Protein 1IQZ (pdb70)

Foldseek 3Di:
DKWKAFQQVQAPLPPPLCVLQVQFWDADPVSRITGPVPRRQRADHDPPVRVVSLVVSCVPRPRNRMDMDPHGPRRPNPSPD

Organism: Bacillus thermoproteolyticus (NCBI:txid1427)

Structure (mmCIF, N/CA/C/O backbone):
data_1IQZ
#
_entry.id   1IQZ
#
_cell.length_a   69.700
_cell.length_b   37.450
_cell.length_c   32.560
_cell.angle_alpha   90.00
_cell.angle_beta   105.70
_cell.angle_gamma   90.00
#
_symmetry.space_group_name_H-M   'C 1 2 1'
#
loop_
_entity.id
_entity.type
_entity.pdbx_description
1 polymer Ferredoxin
2 non-polymer 'SULFATE ION'
3 non-polymer 'IRON/SULFUR CLUSTER'
4 water water
#
loop_
_atom_site.group_PDB
_atom_site.id
_atom_site.type_symbol
_atom_site.label_atom_id
_atom_site.label_alt_id
_atom_site.label_comp_id
_atom_site.label_asym_id
_atom_site.label_entity_id
_atom_site.label_seq_id
_atom_site.pdbx_PDB_ins_code
_atom_site.Cartn_x
_atom_site.Cartn_y
_atom_site.Cartn_z
_atom_site.occupancy
_atom_site.B_iso_or_equiv
_atom_site.auth_seq_id
_atom_site.auth_comp_id
_atom_site.auth_asym_id
_atom_site.auth_atom_id
_atom_site.pdbx_PDB_model_num
ATOM 1 N N . PRO A 1 1 ? 50.587 5.906 -11.372 1.00 15.70 1 PRO A N 1
ATOM 2 C CA . PRO A 1 1 ? 50.112 7.203 -11.839 1.00 11.87 1 PRO A CA 1
ATOM 3 C C . PRO A 1 1 ? 50.262 8.187 -10.717 1.00 8.54 1 PRO A C 1
ATOM 4 O O . PRO A 1 1 ? 50.552 7.910 -9.574 1.00 11.90 1 PRO A O 1
ATOM 8 N N . LYS A 1 2 ? 50.001 9.457 -11.127 1.00 7.77 2 LYS A N 1
ATOM 9 C CA . LYS A 1 2 ? 49.978 10.562 -10.204 1.00 5.83 2 LYS A CA 1
ATOM 10 C C . LYS A 1 2 ? 48.741 11.407 -10.397 1.00 4.84 2 LYS A C 1
ATOM 11 O O . LYS A 1 2 ? 48.239 11.590 -11.490 1.00 6.59 2 LYS A O 1
ATOM 17 N N . TYR A 1 3 ? 48.212 11.889 -9.258 1.00 4.41 3 TYR A N 1
ATOM 18 C CA . TYR A 1 3 ? 47.059 12.765 -9.168 1.00 4.13 3 TYR A CA 1
ATOM 19 C C . TYR A 1 3 ? 47.468 13.966 -8.309 1.00 3.92 3 TYR A C 1
ATOM 20 O O . TYR A 1 3 ? 48.307 13.843 -7.427 1.00 4.39 3 TYR A O 1
ATOM 29 N N . THR A 1 4 ? 46.821 15.113 -8.558 1.00 3.90 4 THR A N 1
ATOM 30 C CA . THR A 1 4 ? 47.154 16.303 -7.782 1.00 3.82 4 THR A CA 1
ATOM 31 C C . THR A 1 4 ? 45.868 17.124 -7.595 1.00 3.74 4 THR A C 1
ATOM 32 O O . THR A 1 4 ? 44.915 17.003 -8.370 1.00 4.39 4 THR A O 1
ATOM 36 N N . ILE A 1 5 ? 45.891 17.968 -6.558 1.00 3.83 5 ILE A N 1
ATOM 37 C CA . ILE A 1 5 ? 44.713 18.750 -6.128 1.00 3.98 5 ILE A CA 1
ATOM 38 C C . ILE A 1 5 ? 45.239 19.878 -5.248 1.00 4.02 5 ILE A C 1
ATOM 39 O O . ILE A 1 5 ? 46.294 19.731 -4.602 1.00 4.69 5 ILE A O 1
ATOM 44 N N . VAL A 1 6 ? 44.495 20.984 -5.187 1.00 4.18 6 VAL A N 1
ATOM 45 C CA . VAL A 1 6 ? 44.810 22.100 -4.266 1.00 4.47 6 VAL A CA 1
ATOM 46 C C . VAL A 1 6 ? 43.862 22.057 -3.080 1.00 4.70 6 VAL A C 1
ATOM 47 O O . VAL A 1 6 ? 42.623 22.027 -3.249 1.00 5.46 6 VAL A O 1
ATOM 51 N N . ASP A 1 7 ? 44.403 22.146 -1.865 1.00 4.87 7 ASP A N 1
ATOM 52 C CA . ASP A 1 7 ? 43.616 22.441 -0.671 1.00 5.21 7 ASP A CA 1
ATOM 53 C C . ASP A 1 7 ? 43.338 23.924 -0.641 1.00 5.39 7 ASP A C 1
ATOM 54 O O . ASP A 1 7 ? 44.160 24.733 -0.260 1.00 6.03 7 ASP A O 1
ATOM 59 N N . LYS A 1 8 ? 42.130 24.301 -1.123 1.00 6.33 8 LYS A N 1
ATOM 60 C CA . LYS A 1 8 ? 41.766 25.709 -1.230 1.00 7.17 8 LYS A CA 1
ATOM 61 C C . LYS A 1 8 ? 41.658 26.358 0.124 1.00 7.84 8 LYS A C 1
ATOM 62 O O . LYS A 1 8 ? 41.684 27.595 0.190 1.00 11.27 8 LYS A O 1
ATOM 68 N N . GLU A 1 9 ? 41.506 25.610 1.214 1.00 7.51 9 GLU A N 1
ATOM 69 C CA . GLU A 1 9 ? 41.406 26.166 2.526 1.00 8.93 9 GLU A CA 1
ATOM 70 C C . GLU A 1 9 ? 42.724 26.737 3.038 1.00 8.99 9 GLU A C 1
ATOM 71 O O . GLU A 1 9 ? 42.717 27.550 3.981 1.00 14.23 9 GLU A O 1
ATOM 77 N N . THR A 1 10 ? 43.859 26.261 2.542 1.00 6.90 10 THR A N 1
ATOM 78 C CA . THR A 1 10 ? 45.166 26.738 2.990 1.00 7.07 10 THR A CA 1
ATOM 79 C C . THR A 1 10 ? 45.919 27.567 1.965 1.00 6.39 10 THR A C 1
ATOM 80 O O . THR A 1 10 ? 46.924 28.209 2.296 1.00 7.72 10 THR A O 1
ATOM 84 N N . CYS A 1 11 ? 45.500 27.555 0.703 1.00 6.15 11 CYS A N 1
ATOM 85 C CA . CYS A 1 11 ? 46.186 28.341 -0.319 1.00 5.48 11 CYS A CA 1
ATOM 86 C C . CYS A 1 11 ? 46.171 29.825 0.058 1.00 5.76 11 CYS A C 1
ATOM 87 O O . CYS A 1 11 ? 45.146 30.365 0.431 1.00 8.00 11 CYS A O 1
ATOM 90 N N . ILE A 1 12 ? 47.327 30.466 -0.137 1.00 5.45 12 ILE A N 1
ATOM 91 C CA . ILE A 1 12 ? 47.529 31.871 0.142 1.00 6.11 12 ILE A CA 1
ATOM 92 C C . ILE A 1 12 ? 47.644 32.722 -1.117 1.00 6.49 12 ILE A C 1
ATOM 93 O O . ILE A 1 12 ? 47.992 33.904 -1.045 1.00 7.43 12 ILE A O 1
ATOM 98 N N . ALA A 1 13 ? 47.295 32.186 -2.286 1.00 6.29 13 ALA A N 1
ATOM 99 C CA . ALA A 1 13 ? 47.094 32.971 -3.503 1.00 6.98 13 ALA A CA 1
ATOM 100 C C . ALA A 1 13 ? 48.394 33.702 -3.887 1.00 6.67 13 ALA A C 1
ATOM 101 O O . ALA A 1 13 ? 48.401 34.908 -4.145 1.00 9.37 13 ALA A O 1
ATOM 103 N N . CYS A 1 14 ? 49.486 32.961 -3.958 1.00 7.26 14 CYS A N 1
ATOM 104 C CA . CYS A 1 14 ? 50.834 33.498 -4.179 1.00 7.13 14 CYS A CA 1
ATOM 105 C C . CYS A 1 14 ? 51.316 33.492 -5.649 1.00 6.81 14 CYS A C 1
ATOM 106 O O . CYS A 1 14 ? 52.338 34.070 -5.942 1.00 8.13 14 CYS A O 1
ATOM 109 N N . GLY A 1 15 ? 50.549 32.828 -6.526 1.00 7.13 15 GLY A N 1
ATOM 110 C CA . GLY A 1 15 ? 50.890 32.809 -7.936 1.00 7.96 15 GLY A CA 1
ATOM 111 C C . GLY A 1 15 ? 52.078 31.926 -8.359 1.00 7.13 15 GLY A C 1
ATOM 112 O O . GLY A 1 15 ? 52.480 31.925 -9.521 1.00 9.73 15 GLY A O 1
ATOM 113 N N . ALA A 1 16 ? 52.635 31.086 -7.470 1.00 6.02 16 ALA A N 1
ATOM 114 C CA . ALA A 1 16 ? 53.832 30.354 -7.824 1.00 6.07 16 ALA A CA 1
ATOM 115 C C . ALA A 1 16 ? 53.572 29.080 -8.640 1.00 5.33 16 ALA A C 1
ATOM 116 O O . ALA A 1 16 ? 54.360 28.714 -9.493 1.00 6.37 16 ALA A O 1
ATOM 118 N N . CYS A 1 17 ? 52.457 28.401 -8.356 1.00 5.07 17 CYS A N 1
ATOM 119 C CA . CYS A 1 17 ? 52.218 27.082 -8.958 1.00 4.60 17 CYS A CA 1
ATOM 120 C C . CYS A 1 17 ? 51.856 27.175 -10.426 1.00 4.74 17 CYS A C 1
ATOM 121 O O . CYS A 1 17 ? 52.259 26.308 -11.212 1.00 5.42 17 CYS A O 1
ATOM 124 N N . GLY A 1 18 ? 51.074 28.185 -10.819 1.00 5.25 18 GLY A N 1
ATOM 125 C CA . GLY A 1 18 ? 50.761 28.362 -12.240 1.00 5.93 18 GLY A CA 1
ATOM 126 C C . GLY A 1 18 ? 52.003 28.744 -13.056 1.00 6.14 18 GLY A C 1
ATOM 127 O O . GLY A 1 18 ? 52.079 28.497 -14.234 1.00 8.29 18 GLY A O 1
ATOM 128 N N . ALA A 1 19 ? 53.006 29.364 -12.399 1.00 5.45 19 ALA A N 1
ATOM 129 C CA . ALA A 1 19 ? 54.272 29.664 -13.060 1.00 5.95 19 ALA A CA 1
ATOM 130 C C . ALA A 1 19 ? 55.101 28.406 -13.248 1.00 6.01 19 ALA A C 1
ATOM 131 O O . ALA A 1 19 ? 55.771 28.212 -14.262 1.00 6.84 19 ALA A O 1
ATOM 133 N N . ALA A 1 20 ? 55.126 27.531 -12.228 1.00 5.34 20 ALA A N 1
ATOM 134 C CA . ALA A 1 20 ? 55.881 26.287 -12.262 1.00 6.00 20 ALA A CA 1
ATOM 135 C C . ALA A 1 20 ? 55.277 25.252 -13.206 1.00 5.80 20 ALA A C 1
ATOM 136 O O . ALA A 1 20 ? 55.991 24.445 -13.804 1.00 6.69 20 ALA A O 1
ATOM 138 N N . ALA A 1 21 ? 53.924 25.260 -13.285 1.00 5.49 21 ALA A N 1
ATOM 139 C CA . ALA A 1 21 ? 53.212 24.204 -13.983 1.00 5.31 21 ALA A CA 1
ATOM 140 C C . ALA A 1 21 ? 51.921 24.775 -14.583 1.00 5.17 21 ALA A C 1
ATOM 141 O O . ALA A 1 21 ? 50.804 24.465 -14.156 1.00 5.19 21 ALA A O 1
ATOM 143 N N . PRO A 1 22 ? 52.067 25.641 -15.606 1.00 5.90 22 PRO A N 1
ATOM 144 C CA . PRO A 1 22 ? 50.907 26.339 -16.147 1.00 6.82 22 PRO A CA 1
ATOM 145 C C . PRO A 1 22 ? 49.843 25.425 -16.763 1.00 6.34 22 PRO A C 1
ATOM 146 O O . PRO A 1 22 ? 48.703 25.823 -16.914 1.00 7.59 22 PRO A O 1
ATOM 150 N N . ASP A 1 23 ? 50.234 24.219 -17.169 1.00 6.00 23 ASP A N 1
ATOM 151 C CA . ASP A 1 23 ? 49.289 23.272 -17.757 1.00 6.21 23 ASP A CA 1
ATOM 152 C C . ASP A 1 23 ? 48.519 22.468 -16.723 1.00 6.01 23 ASP A C 1
ATOM 153 O O . ASP A 1 23 ? 47.660 21.659 -17.104 1.00 7.34 23 ASP A O 1
ATOM 158 N N . ILE A 1 24 ? 48.807 22.684 -15.429 1.00 5.31 24 ILE A N 1
ATOM 159 C CA . ILE A 1 24 ? 48.185 21.957 -14.354 1.00 4.75 24 ILE A CA 1
ATOM 160 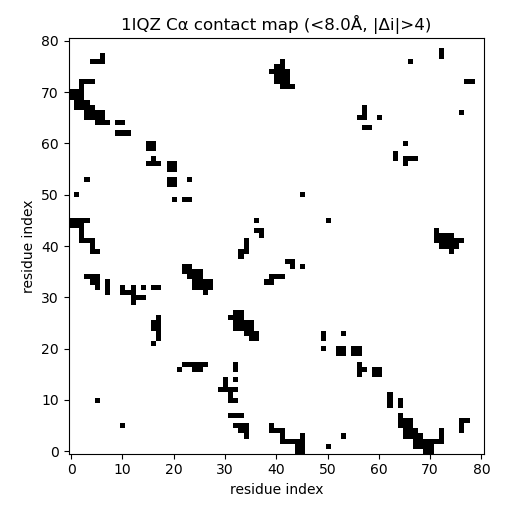C C . ILE A 1 24 ? 47.377 22.849 -13.409 1.00 4.78 24 ILE A C 1
ATOM 161 O O . ILE A 1 24 ? 46.285 22.451 -12.969 1.00 5.20 24 ILE A O 1
ATOM 166 N N . TYR A 1 25 ? 47.948 24.031 -13.030 1.00 4.81 25 TYR A N 1
ATOM 167 C CA . TYR A 1 25 ? 47.313 24.875 -12.036 1.00 5.05 25 TYR A CA 1
ATOM 168 C C . TYR A 1 25 ? 46.933 26.236 -12.627 1.00 5.46 25 TYR A C 1
ATOM 169 O O . TYR A 1 25 ? 47.737 26.816 -13.360 1.00 6.84 25 TYR A O 1
ATOM 178 N N . ASP A 1 26 ? 45.761 26.720 -12.262 1.00 5.54 26 ASP A N 1
ATOM 179 C CA . ASP A 1 26 ? 45.362 28.109 -12.549 1.00 6.14 26 ASP A CA 1
ATOM 180 C C . ASP A 1 26 ? 44.632 28.606 -11.314 1.00 5.65 26 ASP A C 1
ATOM 181 O O . ASP A 1 26 ? 44.738 28.011 -10.248 1.00 6.71 26 ASP A O 1
ATOM 189 N N . TYR A 1 27 ? 43.895 29.748 -11.444 1.00 7.31 27 TYR A N 1
ATOM 190 C CA . TYR A 1 27 ? 43.380 30.407 -10.283 1.00 7.29 27 TYR A CA 1
ATOM 191 C C . TYR A 1 27 ? 41.937 30.877 -10.491 1.00 7.39 27 TYR A C 1
ATOM 192 O O . TYR A 1 27 ? 41.548 31.193 -11.606 1.00 9.48 27 TYR A O 1
ATOM 201 N N . ASP A 1 28 ? 41.175 30.912 -9.384 1.00 8.16 28 ASP A N 1
ATOM 202 C CA . ASP A 1 28 ? 39.875 31.568 -9.436 1.00 11.23 28 ASP A CA 1
ATOM 203 C C . ASP A 1 28 ? 40.035 33.084 -9.385 1.00 12.95 28 ASP A C 1
ATOM 204 O O . ASP A 1 28 ? 41.147 33.601 -9.360 1.00 13.61 28 ASP A O 1
ATOM 213 N N . GLU A 1 29 ? 38.939 33.845 -9.370 1.00 18.17 29 GLU A N 1
ATOM 214 C CA . GLU A 1 29 ? 38.987 35.297 -9.460 1.00 21.86 29 GLU A CA 1
ATOM 215 C C . GLU A 1 29 ? 39.673 35.882 -8.230 1.00 24.85 29 GLU A C 1
ATOM 216 O O . GLU A 1 29 ? 40.035 37.069 -8.366 1.00 29.36 29 GLU A O 1
ATOM 222 N N . ASP A 1 30 ? 39.766 35.197 -7.118 1.00 22.58 30 ASP A N 1
ATOM 223 C CA . ASP A 1 30 ? 40.418 35.662 -5.895 1.00 22.07 30 ASP A CA 1
ATOM 224 C C . ASP A 1 30 ? 41.866 35.178 -5.778 1.00 17.03 30 ASP A C 1
ATOM 225 O O . ASP A 1 30 ? 42.515 35.446 -4.777 1.00 19.85 30 ASP A O 1
ATOM 230 N N . GLY A 1 31 ? 42.349 34.523 -6.828 1.00 12.80 31 GLY A N 1
ATOM 231 C CA . GLY A 1 31 ? 43.725 34.058 -6.846 1.00 11.83 31 GLY A CA 1
ATOM 232 C C . GLY A 1 31 ? 44.001 32.717 -6.180 1.00 7.48 31 GLY A C 1
ATOM 233 O O . GLY A 1 31 ? 45.127 32.279 -6.072 1.00 8.48 31 GLY A O 1
ATOM 234 N N . ILE A 1 32 ? 42.886 32.055 -5.729 1.00 8.27 32 ILE A N 1
ATOM 235 C CA . ILE A 1 32 ? 43.046 30.760 -5.095 1.00 6.79 32 ILE A CA 1
ATOM 236 C C . ILE A 1 32 ? 43.271 29.717 -6.197 1.00 5.93 32 ILE A C 1
ATOM 237 O O . ILE A 1 32 ? 42.524 29.650 -7.177 1.00 7.10 32 ILE A O 1
ATOM 242 N N . ALA A 1 33 ? 44.326 28.908 -6.069 1.00 5.68 33 ALA A N 1
ATOM 243 C CA . ALA A 1 33 ? 44.678 27.943 -7.086 1.00 5.27 33 ALA A CA 1
ATOM 244 C C . ALA A 1 33 ? 43.741 26.759 -7.119 1.00 5.40 33 ALA A C 1
ATOM 245 O O . ALA A 1 33 ? 43.076 26.396 -6.126 1.00 5.94 33 ALA A O 1
ATOM 247 N N . TYR A 1 34 ? 43.726 26.112 -8.299 1.00 5.27 34 TYR A N 1
ATOM 248 C CA . TYR A 1 34 ? 43.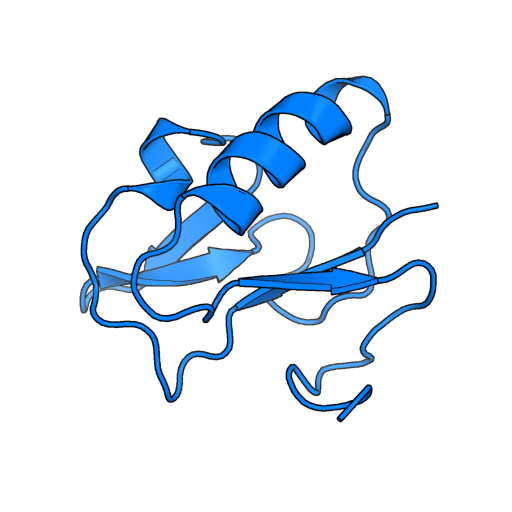021 24.895 -8.502 1.00 5.14 34 TYR A CA 1
ATOM 249 C C . TYR A 1 34 ? 43.635 24.133 -9.663 1.00 4.94 34 TYR A C 1
ATOM 250 O O . TYR A 1 34 ? 44.320 24.729 -10.514 1.00 5.39 34 TYR A O 1
ATOM 259 N N . VAL A 1 35 ? 43.363 22.831 -9.711 1.00 4.37 35 VAL A N 1
ATOM 260 C CA . VAL A 1 35 ? 43.916 21.994 -10.791 1.00 4.34 35 VAL A CA 1
ATOM 261 C C . VAL A 1 35 ? 42.940 22.002 -11.970 1.00 4.52 35 VAL A C 1
ATOM 262 O O . VAL A 1 35 ? 41.788 21.565 -11.918 1.00 5.06 35 VAL A O 1
ATOM 266 N N . THR A 1 36 ? 43.454 22.489 -13.124 1.00 5.10 36 THR A N 1
ATOM 267 C CA . THR A 1 36 ? 42.649 22.606 -14.327 1.00 5.71 36 THR A CA 1
ATOM 268 C C . THR A 1 36 ? 42.414 21.305 -15.035 1.00 5.42 36 THR A C 1
ATOM 269 O O . THR A 1 36 ? 41.515 21.160 -15.865 1.00 6.31 36 THR A O 1
ATOM 273 N N . LEU A 1 37 ? 43.249 20.257 -14.747 1.00 4.91 37 LEU A N 1
ATOM 274 C CA . LEU A 1 37 ? 43.076 18.970 -15.385 1.00 5.18 37 LEU A CA 1
ATOM 275 C C . LEU A 1 37 ? 41.705 18.364 -15.151 1.00 4.71 37 LEU A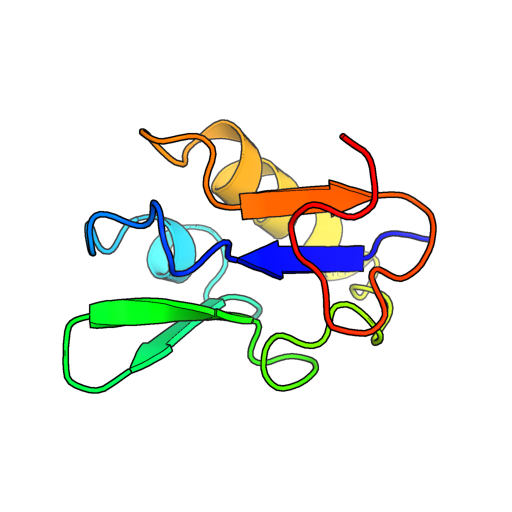 C 1
ATOM 276 O O . LEU A 1 37 ? 41.213 17.589 -15.962 1.00 5.25 37 LEU A O 1
ATOM 281 N N . ASP A 1 38 ? 41.091 18.698 -13.986 1.00 4.96 38 ASP A N 1
ATOM 282 C CA . ASP A 1 38 ? 39.908 17.958 -13.492 1.00 4.80 38 ASP A CA 1
ATOM 283 C C . ASP A 1 38 ? 39.079 18.814 -12.547 1.00 4.80 38 ASP A C 1
ATOM 284 O O . ASP A 1 38 ? 38.358 18.253 -11.710 1.00 5.30 38 ASP A O 1
ATOM 289 N N . ASP A 1 39 ? 39.146 20.117 -12.682 1.00 5.18 39 ASP A N 1
ATOM 290 C CA . ASP A 1 39 ? 38.334 21.015 -11.835 1.00 5.69 39 ASP A CA 1
ATOM 291 C C . ASP A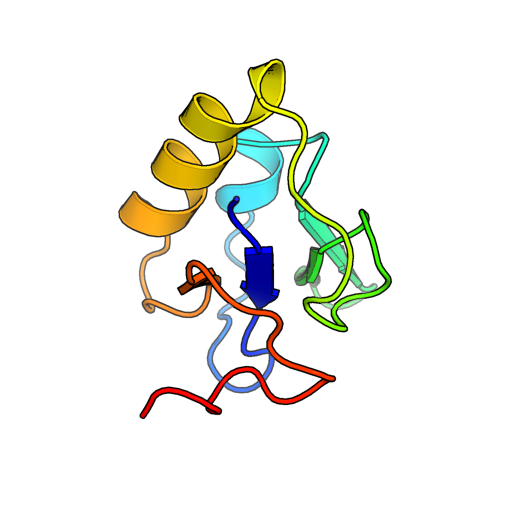 1 39 ? 38.568 20.730 -10.338 1.00 5.22 39 ASP A C 1
ATOM 292 O O . ASP A 1 39 ? 37.623 20.762 -9.542 1.00 5.86 39 ASP A O 1
ATOM 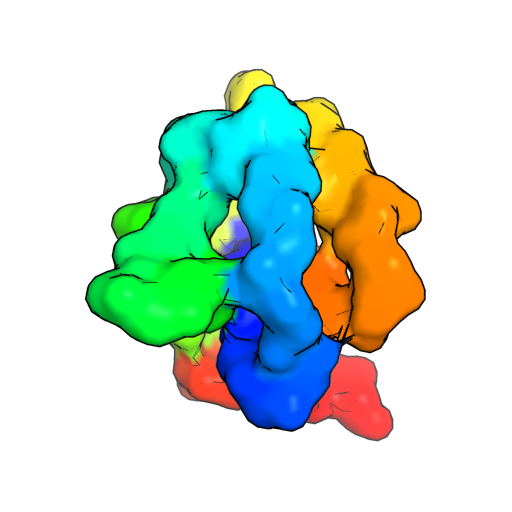297 N N . ASN A 1 40 ? 39.826 20.489 -9.986 1.00 4.65 40 ASN A N 1
ATOM 298 C CA . ASN A 1 40 ? 40.206 20.334 -8.600 1.00 4.92 40 ASN A CA 1
ATOM 299 C C . ASN A 1 40 ? 39.557 19.140 -7.927 1.00 4.94 40 ASN A C 1
ATOM 300 O O . ASN A 1 40 ? 39.368 19.139 -6.710 1.00 6.45 40 ASN A O 1
ATOM 305 N N . GLN A 1 41 ? 39.276 18.061 -8.680 1.00 4.84 41 GLN A N 1
ATOM 306 C CA . GLN A 1 41 ? 38.699 16.861 -8.111 1.00 5.14 41 GLN A CA 1
ATOM 307 C C . GLN A 1 41 ? 39.755 15.753 -7.816 1.00 5.17 41 GLN A C 1
ATOM 308 O O . GLN A 1 41 ? 39.414 14.765 -7.179 1.00 6.03 41 GLN A O 1
ATOM 314 N N . GLY A 1 42 ? 40.974 15.911 -8.328 1.00 4.66 42 GLY A N 1
ATOM 315 C CA . GLY A 1 42 ? 42.005 14.904 -8.072 1.00 5.24 42 GLY A CA 1
ATOM 316 C C . GLY A 1 42 ? 41.679 13.538 -8.668 1.00 4.87 42 GLY A C 1
ATOM 317 O O . GLY A 1 42 ? 41.957 12.514 -8.031 1.00 6.14 42 GLY A O 1
ATOM 318 N N . ILE A 1 43 ? 41.119 13.546 -9.888 1.00 4.71 43 ILE A N 1
ATOM 319 C CA . ILE A 1 43 ? 40.687 12.317 -10.548 1.00 4.98 43 ILE A CA 1
ATOM 320 C C . ILE A 1 43 ? 41.317 12.059 -11.910 1.00 5.28 43 ILE A C 1
ATOM 321 O O . ILE A 1 43 ? 41.201 10.931 -12.400 1.00 6.89 43 ILE A O 1
ATOM 326 N N . VAL A 1 44 ? 41.953 13.054 -12.543 1.00 4.86 44 VAL A N 1
ATOM 327 C CA . VAL A 1 44 ? 42.604 12.840 -13.848 1.00 5.04 44 VAL A CA 1
ATOM 328 C C . VAL A 1 44 ? 44.099 12.601 -13.594 1.00 4.99 44 VAL A C 1
ATOM 329 O O . VAL A 1 44 ? 44.786 13.353 -12.945 1.00 5.89 44 VAL A O 1
ATOM 333 N N . GLU A 1 45 ? 44.585 11.501 -14.170 1.00 5.51 45 GLU A N 1
ATOM 334 C CA . GLU A 1 45 ? 46.035 11.174 -14.048 1.00 6.49 45 GLU A CA 1
ATOM 335 C C . GLU A 1 45 ? 46.844 12.252 -14.737 1.00 6.03 45 GLU A C 1
ATOM 336 O O . GLU A 1 45 ? 46.574 12.671 -15.881 1.00 7.76 45 GLU A O 1
ATOM 347 N N . VAL A 1 46 ? 47.878 12.756 -14.054 1.00 5.42 46 VAL A N 1
ATOM 348 C CA . VAL A 1 46 ? 48.718 13.769 -14.640 1.00 5.26 46 VAL A CA 1
ATOM 349 C C . VAL A 1 46 ? 49.513 13.191 -15.803 1.00 5.20 46 VAL A C 1
ATOM 350 O O . VAL A 1 46 ? 50.157 12.132 -15.636 1.00 6.20 46 VAL A O 1
ATOM 354 N N . PRO A 1 47 ? 49.489 13.775 -16.988 1.00 5.27 47 PRO A N 1
ATOM 355 C CA . PRO A 1 47 ? 50.293 13.255 -18.109 1.00 6.10 47 PRO A CA 1
ATOM 356 C C . PRO A 1 47 ? 51.743 13.076 -17.690 1.00 5.42 47 PRO A C 1
ATOM 357 O O . PRO A 1 47 ? 52.328 13.936 -17.023 1.00 5.47 47 PRO A O 1
ATOM 361 N N . ASP A 1 48 ? 52.369 11.973 -18.148 1.00 6.09 48 ASP A N 1
ATOM 362 C CA . ASP A 1 48 ? 53.770 11.708 -17.784 1.00 5.76 48 ASP A CA 1
ATOM 363 C C . ASP A 1 48 ? 54.673 12.903 -18.046 1.00 5.24 48 ASP A C 1
ATOM 364 O O . ASP A 1 48 ? 55.569 13.201 -17.232 1.00 5.66 48 ASP A O 1
ATOM 369 N N . ILE A 1 49 ? 54.490 13.571 -19.200 1.00 5.69 49 ILE A N 1
ATOM 370 C CA . ILE A 1 49 ? 55.362 14.647 -19.597 1.00 6.41 49 ILE A CA 1
ATOM 371 C C . ILE A 1 49 ? 55.225 15.873 -18.656 1.00 5.54 49 ILE A C 1
ATOM 372 O O . ILE A 1 49 ? 56.132 16.752 -18.706 1.00 6.97 49 ILE A O 1
ATOM 377 N N . LEU A 1 50 ? 54.167 15.931 -17.864 1.00 5.10 50 LEU A N 1
ATOM 378 C CA . LEU A 1 50 ? 53.921 17.043 -16.926 1.00 5.19 50 LEU A CA 1
ATOM 379 C C . LEU A 1 50 ? 54.297 16.728 -15.476 1.00 5.21 50 LEU A C 1
ATOM 380 O O . LEU A 1 50 ? 54.165 17.604 -14.613 1.00 5.40 50 LEU A O 1
ATOM 385 N N . ILE A 1 51 ? 54.757 15.514 -15.192 1.00 5.02 51 ILE A N 1
ATOM 386 C CA . ILE A 1 51 ? 55.042 15.140 -13.804 1.00 5.07 51 ILE A CA 1
ATOM 387 C C . ILE A 1 51 ? 56.145 15.993 -13.216 1.00 5.44 51 ILE A C 1
ATOM 388 O O . ILE A 1 51 ? 56.072 16.387 -12.037 1.00 5.29 51 ILE A O 1
ATOM 393 N N . ASP A 1 52 ? 57.211 16.301 -13.986 1.00 5.62 52 ASP A N 1
ATOM 394 C CA . ASP A 1 52 ? 58.287 17.086 -13.411 1.00 6.09 52 ASP A CA 1
ATOM 395 C C . ASP A 1 52 ? 57.779 18.494 -13.038 1.00 5.54 52 ASP A C 1
ATOM 396 O O . ASP A 1 52 ? 58.128 19.011 -11.964 1.00 6.16 52 ASP A O 1
ATOM 405 N N . ASP A 1 53 ? 56.945 19.123 -13.891 1.00 5.49 53 ASP A N 1
ATOM 406 C CA . ASP A 1 53 ? 56.350 20.420 -13.558 1.00 5.39 53 ASP A CA 1
ATOM 407 C C . ASP A 1 53 ? 55.464 20.305 -12.309 1.00 4.73 53 ASP A C 1
ATOM 408 O O . ASP A 1 53 ? 55.491 21.184 -11.427 1.00 5.12 53 ASP A O 1
ATOM 413 N N . MET A 1 54 ? 54.652 19.233 -12.226 1.00 4.71 54 MET A N 1
ATOM 414 C CA . MET A 1 54 ? 53.840 19.007 -11.048 1.00 4.25 54 MET A CA 1
ATOM 415 C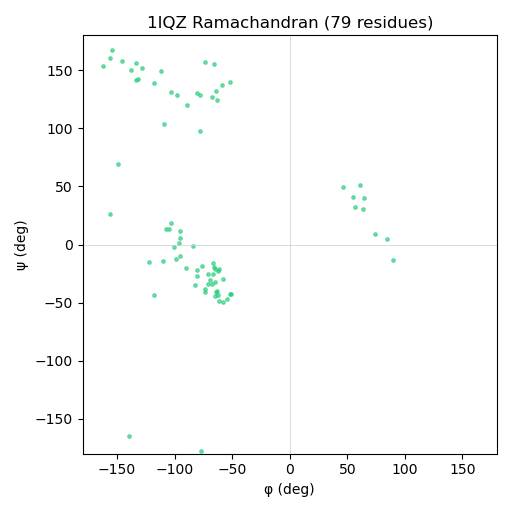 C . MET A 1 54 ? 54.697 18.986 -9.781 1.00 4.33 54 MET A C 1
ATOM 416 O O . MET A 1 54 ? 54.355 19.607 -8.769 1.00 4.51 54 MET A O 1
ATOM 421 N N . MET A 1 55 ? 55.822 18.239 -9.819 1.00 4.94 55 MET A N 1
ATOM 422 C CA . MET A 1 55 ? 56.662 18.158 -8.631 1.00 5.07 55 MET A CA 1
ATOM 423 C C . MET A 1 55 ? 57.314 19.474 -8.312 1.00 4.89 55 MET A C 1
ATOM 424 O O . MET A 1 55 ? 57.488 19.814 -7.120 1.00 5.60 55 MET A O 1
ATOM 429 N N . ASP A 1 56 ? 57.683 20.280 -9.305 1.00 5.29 56 ASP A N 1
ATOM 430 C CA . ASP A 1 56 ? 58.181 21.639 -9.041 1.00 5.51 56 ASP A CA 1
ATOM 431 C C . ASP A 1 56 ? 57.133 22.437 -8.271 1.00 4.90 56 ASP A C 1
ATOM 432 O O . ASP A 1 56 ? 57.449 23.125 -7.302 1.00 5.59 56 ASP A O 1
ATOM 437 N N . ALA A 1 57 ? 55.888 22.424 -8.749 1.00 4.37 57 ALA A N 1
ATOM 438 C CA . ALA A 1 57 ? 54.833 23.210 -8.106 1.00 4.37 57 ALA A CA 1
ATOM 439 C C . ALA A 1 57 ? 54.560 22.690 -6.670 1.00 4.04 57 ALA A C 1
ATOM 440 O O . ALA A 1 57 ? 54.414 23.481 -5.739 1.00 4.62 57 ALA A O 1
ATOM 442 N N . PHE A 1 58 ? 54.487 21.377 -6.540 1.00 4.16 58 PHE A N 1
ATOM 443 C CA . PHE A 1 58 ? 54.212 20.719 -5.255 1.00 4.04 58 PHE A CA 1
ATOM 444 C C . PHE A 1 58 ? 55.313 21.060 -4.250 1.00 4.39 58 PHE A C 1
ATOM 445 O O . PHE A 1 58 ? 55.006 21.440 -3.097 1.00 4.90 58 PHE A O 1
ATOM 453 N N . GLU A 1 59 ? 56.571 20.918 -4.640 1.00 4.58 59 GLU A N 1
ATOM 454 C CA . GLU A 1 59 ? 57.680 21.177 -3.726 1.00 5.45 59 GLU A CA 1
ATOM 455 C C . GLU A 1 59 ? 57.818 22.648 -3.396 1.00 5.24 59 GL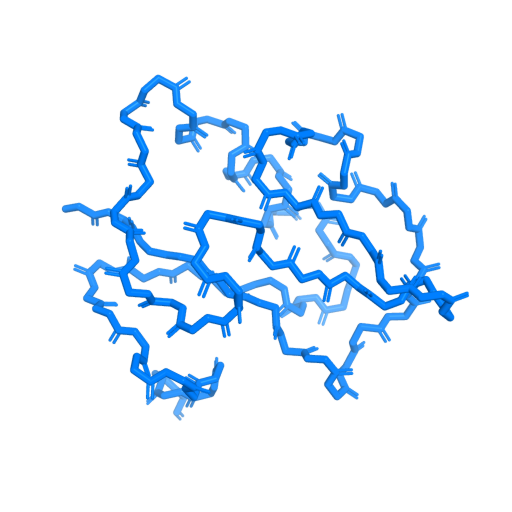U A C 1
ATOM 456 O O . GLU A 1 59 ? 58.262 23.004 -2.285 1.00 7.58 59 GLU A O 1
ATOM 462 N N . GLY A 1 60 ? 57.443 23.512 -4.333 1.00 4.81 60 GLY A N 1
ATOM 463 C CA . GLY A 1 60 ? 57.575 24.951 -4.161 1.00 6.20 60 GLY A CA 1
ATOM 464 C C . GLY A 1 60 ? 56.489 25.594 -3.344 1.00 6.29 60 GLY A C 1
ATOM 465 O O . GLY A 1 60 ? 56.692 26.694 -2.812 1.00 9.80 60 GLY A O 1
ATOM 466 N N . CYS A 1 61 ? 55.319 25.006 -3.206 1.00 4.77 61 CYS A N 1
ATOM 467 C CA . CYS A 1 61 ? 54.173 25.705 -2.637 1.00 4.41 61 CYS A CA 1
ATOM 468 C C . CYS A 1 61 ? 54.488 26.084 -1.169 1.00 4.52 61 CYS A C 1
ATOM 469 O O . CYS A 1 61 ? 54.804 25.197 -0.366 1.00 4.98 61 CYS A O 1
ATOM 472 N N . PRO A 1 62 ? 54.399 27.346 -0.796 1.00 4.61 62 PRO A N 1
ATOM 473 C CA . PRO A 1 62 ? 54.880 27.730 0.533 1.00 4.74 62 PRO A CA 1
ATOM 474 C C . PRO A 1 62 ? 54.075 27.104 1.674 1.00 4.75 62 PRO A C 1
ATOM 475 O O . PRO A 1 62 ? 54.630 26.877 2.750 1.00 5.42 62 PRO A O 1
ATOM 479 N N . THR A 1 63 ? 52.762 26.885 1.459 1.00 4.80 63 THR A N 1
ATOM 480 C CA . THR A 1 63 ? 51.867 26.420 2.507 1.00 5.13 63 THR A CA 1
ATOM 481 C C . THR A 1 63 ? 51.483 24.952 2.366 1.00 5.11 63 THR A C 1
ATOM 482 O O . THR A 1 63 ? 50.570 24.498 3.029 1.00 6.12 63 THR A O 1
ATOM 486 N N . ASP A 1 64 ? 52.202 24.210 1.496 1.00 4.74 64 ASP A N 1
ATOM 487 C CA . ASP A 1 64 ? 51.943 22.778 1.345 1.00 4.95 64 ASP A CA 1
ATOM 488 C C . ASP A 1 64 ? 50.480 22.509 0.962 1.00 5.08 64 ASP A C 1
ATOM 489 O O . ASP A 1 64 ? 49.926 21.444 1.259 1.00 6.21 64 ASP A O 1
ATOM 494 N N . SER A 1 65 ? 49.891 23.432 0.207 1.00 4.47 65 SER A N 1
ATOM 495 C CA . SER A 1 65 ? 48.497 23.333 -0.199 1.00 4.78 65 SER A CA 1
ATOM 496 C C . SER A 1 65 ? 48.290 22.398 -1.390 1.00 4.45 65 SER A C 1
ATOM 497 O O . SER A 1 65 ? 47.188 21.832 -1.558 1.00 5.69 65 SER A O 1
ATOM 500 N N . ILE A 1 66 ? 49.298 22.239 -2.234 1.00 4.01 66 ILE A N 1
ATOM 501 C CA . ILE A 1 66 ? 49.222 21.272 -3.327 1.00 3.91 66 ILE A CA 1
ATOM 502 C C . ILE A 1 66 ? 49.529 19.890 -2.770 1.00 3.99 66 ILE A C 1
ATOM 503 O O . ILE A 1 66 ? 50.511 19.692 -2.047 1.00 4.68 66 ILE A O 1
ATOM 508 N N . LYS A 1 67 ? 48.652 18.943 -3.108 1.00 3.90 67 LYS A N 1
ATOM 509 C CA . LYS A 1 67 ? 48.809 17.567 -2.739 1.00 3.91 67 LYS A CA 1
ATOM 510 C C . LYS A 1 67 ? 49.086 16.734 -3.981 1.00 3.95 67 LYS A C 1
ATOM 511 O O . LYS A 1 67 ? 48.623 17.060 -5.080 1.00 4.26 67 LYS A O 1
ATOM 517 N N . VAL A 1 68 ? 49.856 15.648 -3.792 1.00 3.91 68 VAL A N 1
ATOM 518 C CA . VAL A 1 68 ? 50.180 14.662 -4.838 1.00 3.90 68 VAL A CA 1
ATOM 519 C C . VAL A 1 68 ? 49.975 13.281 -4.224 1.00 3.94 68 VAL A C 1
ATOM 520 O O . VAL A 1 68 ? 50.321 13.041 -3.068 1.00 4.67 68 VAL A O 1
ATOM 524 N N . ALA A 1 69 ? 49.441 12.358 -5.034 1.00 4.10 69 ALA A N 1
ATOM 525 C CA . ALA A 1 69 ? 49.254 11.004 -4.575 1.00 4.13 69 ALA A CA 1
ATOM 526 C C . ALA A 1 69 ? 49.258 10.073 -5.776 1.00 4.54 69 ALA A C 1
ATOM 527 O O . ALA A 1 69 ? 49.122 10.480 -6.936 1.00 5.34 69 ALA A O 1
ATOM 529 N N . ASP A 1 70 ? 49.352 8.776 -5.489 1.00 4.77 70 ASP A N 1
ATOM 530 C CA . ASP A 1 70 ? 49.360 7.719 -6.517 1.00 5.39 70 ASP A CA 1
ATOM 531 C C . ASP A 1 70 ? 47.966 7.120 -6.714 1.00 6.02 70 ASP A C 1
ATOM 532 O O . ASP A 1 70 ? 47.808 6.200 -7.549 1.00 8.24 70 ASP A O 1
ATOM 537 N N . GLU A 1 71 ? 46.945 7.583 -6.010 1.00 5.95 71 GLU A N 1
ATOM 538 C CA . GLU A 1 71 ? 45.550 7.198 -6.148 1.00 6.36 71 GLU A CA 1
ATOM 539 C C . GLU A 1 71 ? 44.730 8.473 -6.158 1.00 5.70 71 GLU A C 1
ATOM 540 O O . GLU A 1 71 ? 45.145 9.506 -5.644 1.00 5.75 71 GLU A O 1
ATOM 546 N N . PRO A 1 72 ? 43.512 8.411 -6.756 1.00 6.10 72 PRO A N 1
ATOM 547 C CA . PRO A 1 72 ? 42.698 9.638 -6.828 1.00 5.42 72 PRO A CA 1
ATOM 548 C C . PRO A 1 72 ? 42.262 10.115 -5.448 1.00 5.85 72 PRO A C 1
ATOM 549 O O . PRO A 1 72 ? 42.098 9.381 -4.500 1.00 7.15 72 PRO A O 1
ATOM 556 N N . PHE A 1 73 ? 41.995 11.430 -5.417 1.00 5.51 73 PHE A N 1
ATOM 557 C CA . PHE A 1 73 ? 41.495 12.102 -4.234 1.00 5.22 73 PHE A CA 1
ATOM 558 C C . PHE A 1 73 ? 39.955 12.119 -4.148 1.00 6.15 73 PHE A C 1
ATOM 559 O O . PHE A 1 73 ? 39.394 12.349 -3.062 1.00 6.78 73 PHE A O 1
ATOM 567 N N . ASP A 1 74 ? 39.302 11.921 -5.287 1.00 6.74 74 ASP A N 1
ATOM 568 C CA . ASP A 1 74 ? 37.798 11.932 -5.352 1.00 7.92 74 ASP A CA 1
ATOM 569 C C . ASP A 1 74 ? 37.220 13.118 -4.595 1.00 7.95 74 ASP A C 1
ATOM 570 O O . ASP A 1 74 ? 36.285 13.017 -3.808 1.00 9.36 74 ASP A O 1
ATOM 575 N N . GLY A 1 75 ? 37.783 14.302 -4.905 1.00 7.38 75 GLY A N 1
ATOM 576 C CA . GLY A 1 75 ? 37.264 15.546 -4.415 1.00 8.12 75 GLY A CA 1
ATOM 577 C C . GLY A 1 75 ? 37.808 16.053 -3.093 1.00 7.76 75 GLY A C 1
ATOM 578 O O . GLY A 1 75 ? 37.540 17.202 -2.758 1.00 10.81 75 GLY A O 1
ATOM 579 N N . ASP A 1 76 ? 38.516 15.217 -2.341 1.00 6.43 76 ASP A N 1
ATOM 580 C CA . ASP A 1 76 ? 38.919 15.554 -0.974 1.00 6.30 76 ASP A CA 1
ATOM 581 C C . ASP A 1 76 ? 40.431 15.798 -0.931 1.00 5.74 76 ASP A C 1
ATOM 582 O O . ASP A 1 76 ? 41.211 14.824 -0.980 1.00 5.54 76 ASP A O 1
ATOM 587 N N . PRO A 1 77 ? 40.870 17.037 -0.858 1.00 5.87 77 PRO A N 1
ATOM 588 C CA . PRO A 1 77 ? 42.338 17.313 -0.835 1.00 5.84 77 PRO A CA 1
ATOM 589 C C . PRO A 1 77 ? 43.030 16.693 0.374 1.00 5.61 77 PRO A C 1
ATOM 590 O O . PRO A 1 77 ? 44.260 16.576 0.349 1.00 6.76 77 PRO A O 1
ATOM 597 N N . ASN A 1 78 ? 42.258 16.390 1.432 1.00 5.78 78 ASN A N 1
ATOM 598 C CA . ASN A 1 78 ? 42.832 15.848 2.660 1.00 6.10 78 ASN A CA 1
ATOM 599 C C . ASN A 1 78 ? 42.614 14.357 2.818 1.00 6.20 78 ASN A C 1
ATOM 600 O O . ASN A 1 78 ? 42.813 13.797 3.915 1.00 7.25 78 ASN A O 1
ATOM 605 N N . LYS A 1 79 ? 42.296 13.671 1.717 1.00 5.79 79 LYS A N 1
ATOM 606 C CA . LYS A 1 79 ? 42.042 12.240 1.766 1.00 6.20 79 LYS A CA 1
ATOM 607 C C . LYS A 1 79 ? 43.135 11.442 2.448 1.00 5.97 79 LYS A C 1
ATOM 608 O O . LYS A 1 79 ? 42.835 10.486 3.188 1.00 8.25 79 LYS A O 1
ATOM 614 N N . PHE A 1 80 ? 44.400 11.754 2.174 1.00 6.16 80 PHE A N 1
ATOM 615 C CA . PHE A 1 80 ? 45.532 10.908 2.603 1.00 6.27 80 PHE A CA 1
ATOM 616 C C . PHE A 1 80 ? 46.158 11.372 3.912 1.00 7.41 80 PHE A C 1
ATOM 617 O O . PHE A 1 80 ? 47.233 10.901 4.270 1.00 9.83 80 PHE A O 1
ATOM 625 N N . GLU A 1 81 ? 45.486 12.292 4.612 1.00 7.85 81 GLU A N 1
ATOM 626 C CA . GLU A 1 81 ? 45.902 12.652 5.922 1.00 8.97 81 GLU A CA 1
ATOM 627 C C . GLU A 1 81 ? 45.277 11.854 7.060 1.00 10.09 81 GLU A C 1
ATOM 628 O O . GLU A 1 81 ? 45.759 11.981 8.196 1.00 10.54 81 GLU A O 1
#

InterPro domains:
  IPR001080 3Fe-4S ferredoxin [PR00352] (6-17)
  IPR001080 3Fe-4S ferredoxin [PR00352] (17-27)
  IPR001080 3Fe-4S ferredoxin [PR00352] (54-66)
  IPR017896 4Fe-4S ferredoxin-type, iron-sulphur binding domain [PS51379] (2-30)
  IPR052395 Electron Transfer Ferredoxin [PTHR39163] (2-72)

Solvent-accessible surface area: 4495 Å² total; per-residue (Å²): 91,68,29,1,0,1,11,95,163,62,23,107,46,70,38,47,13,11,85,35,0,86,88,0,2,70,68,62,176,113,23,39,3,53,0,58,46,17,101,9,76,0,93,63,87,1,59,125,161,28,41,106,46,0,58,76,3,69,127,50,19,80,51,102,2,4,46,36,13,76,105,37,4,101,33,66,28,57,89,103,164

Secondary structure (DSSP, 8-state):
--EEEE-TTT----SHHHHH-TTTEEE-TTS-EEETTTTTSS-SPPPGGGHHHHHHHHHH-TT--EEEESS--TT-TTTT-

Nearest PDB structures (foldseek):
  1wtf-assembly1_A  TM=1.001E+00  e=8.758E-17  Bacillus thermoproteolyticus
  1siz-assembly1_C  TM=8.793E-01  e=1.716E-05  Pyrococcus furiosus
  4dhv-assembly1_A  TM=8.979E-01  e=2.587E-05  Pyro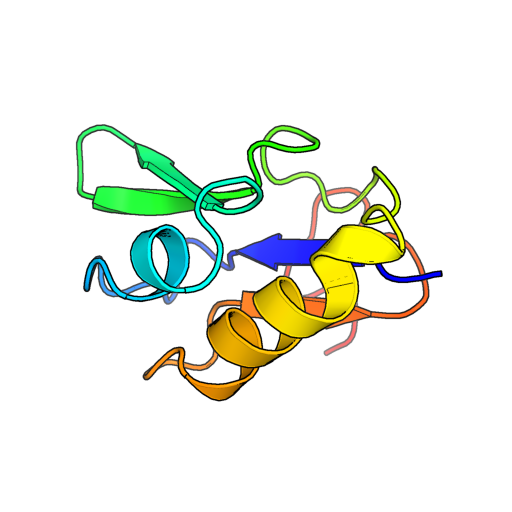coccus furiosus DSM 3638
  7m1o-assembly2_B  TM=8.982E-01  e=5.129E-05  Hydrogenobacter thermophilus
  7m1n-assembly2_B  TM=8.984E-01  e=7.733E-05  Hydrogenobacter thermophilus

CATH classification: 3.30.70.20

Sequence (81 aa):
PKYTIVDKETCIACGACGAAAPDIYDYDEDGIAYVTLDDNQGIVEVPDILIDDMMDAFEGCPTDSIKVADEPFDGDPNKFE

B-factor: mean 10.74, std 8.46, range [3.7, 66.86]

Radius of gyration: 10.96 Å; Cα contacts (8 Å, |Δi|>4): 158; chains: 1; bounding box: 21×28×26 Å